Protein AF-A0A3A8W1U2-F1 (afdb_monomer_lite)

Structure (mmCIF, N/CA/C/O backbone):
data_AF-A0A3A8W1U2-F1
#
_entry.id   AF-A0A3A8W1U2-F1
#
loop_
_atom_site.group_PDB
_atom_site.id
_atom_site.type_symbol
_atom_site.label_atom_id
_atom_site.label_alt_id
_atom_site.label_comp_id
_atom_site.label_asym_id
_atom_site.label_entity_id
_atom_site.label_seq_id
_atom_site.pdbx_PDB_ins_code
_atom_site.Cartn_x
_atom_site.Cartn_y
_atom_site.Cartn_z
_atom_site.occupancy
_atom_site.B_iso_or_equiv
_atom_site.auth_seq_id
_atom_site.auth_comp_id
_atom_site.auth_asym_id
_atom_site.auth_atom_id
_atom_site.pdbx_PDB_model_num
ATOM 1 N N . MET A 1 1 ? -4.170 -3.396 -22.636 1.00 47.25 1 MET A N 1
ATOM 2 C CA . MET A 1 1 ? -3.877 -2.694 -21.370 1.00 47.25 1 MET A CA 1
ATOM 3 C C . MET A 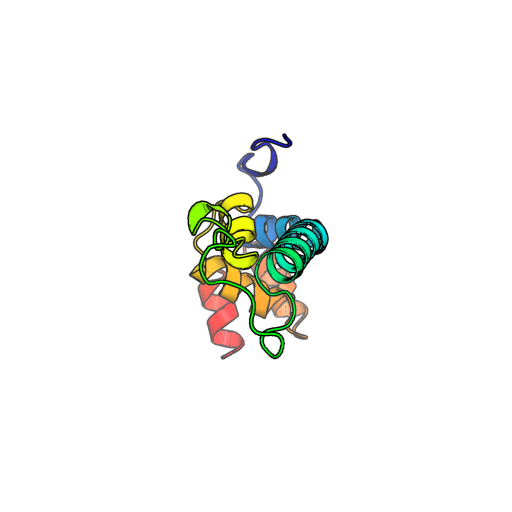1 1 ? -5.111 -2.905 -20.504 1.00 47.25 1 MET A C 1
ATOM 5 O O . MET A 1 1 ? -6.204 -2.707 -21.017 1.00 47.25 1 MET A O 1
ATOM 9 N N . LEU A 1 2 ? -4.989 -3.493 -19.305 1.00 50.19 2 LEU A N 1
ATOM 10 C CA . LEU A 1 2 ? -6.140 -3.779 -18.427 1.00 50.19 2 LEU A CA 1
ATOM 11 C C . LEU A 1 2 ? -6.617 -2.466 -17.802 1.00 50.19 2 LEU A C 1
ATOM 13 O O . LEU A 1 2 ? -6.421 -2.190 -16.621 1.00 50.19 2 LEU A O 1
ATOM 17 N N . ASP A 1 3 ? -7.177 -1.625 -18.658 1.00 48.31 3 ASP A N 1
ATOM 18 C CA . ASP A 1 3 ? -7.746 -0.352 -18.298 1.00 48.31 3 ASP A CA 1
ATOM 19 C C . ASP A 1 3 ? -8.964 -0.582 -17.397 1.00 48.31 3 ASP A C 1
ATOM 21 O O . ASP A 1 3 ? -9.991 -1.133 -17.791 1.00 48.31 3 ASP A O 1
ATOM 25 N N . ILE A 1 4 ? -8.831 -0.113 -16.157 1.00 55.56 4 ILE A N 1
ATOM 26 C CA . ILE A 1 4 ? -9.856 0.715 -15.508 1.00 55.56 4 ILE A CA 1
ATOM 27 C C . ILE A 1 4 ? -11.145 -0.027 -15.077 1.00 55.56 4 ILE A C 1
ATOM 29 O O . ILE A 1 4 ? -12.026 0.570 -14.465 1.00 55.56 4 ILE A O 1
ATOM 33 N N . GLN A 1 5 ? -11.260 -1.350 -15.237 1.00 53.09 5 GLN A N 1
ATOM 34 C CA . GLN A 1 5 ? -12.424 -2.083 -14.701 1.00 53.09 5 GLN A CA 1
ATOM 35 C C . GLN A 1 5 ? -12.372 -2.328 -13.181 1.00 53.09 5 GLN A C 1
ATOM 37 O O . GLN A 1 5 ? -13.418 -2.524 -12.566 1.00 53.09 5 GLN A O 1
ATOM 42 N N . LEU A 1 6 ? -11.203 -2.211 -12.539 1.00 53.16 6 LEU A N 1
ATOM 43 C CA . LEU A 1 6 ? -11.078 -2.228 -11.068 1.00 53.16 6 LEU A CA 1
ATOM 44 C C . LEU A 1 6 ? -11.587 -0.937 -10.400 1.00 53.16 6 LEU A C 1
ATOM 46 O O . LEU A 1 6 ? -11.822 -0.909 -9.194 1.00 53.16 6 LEU A O 1
ATOM 50 N N . GLY A 1 7 ? -11.819 0.116 -11.190 1.00 50.69 7 GLY A N 1
ATOM 51 C CA . GLY A 1 7 ? -12.512 1.334 -10.773 1.00 50.69 7 GLY A CA 1
ATOM 52 C C . GLY A 1 7 ? -14.041 1.203 -10.725 1.00 50.69 7 GLY A C 1
ATOM 53 O O . GLY A 1 7 ? -14.717 2.198 -10.465 1.00 50.69 7 GLY A O 1
ATOM 54 N N . ARG A 1 8 ? -14.625 0.015 -10.971 1.00 57.62 8 ARG A N 1
ATOM 55 C CA . ARG A 1 8 ? -16.083 -0.205 -10.920 1.00 57.62 8 ARG A CA 1
ATOM 56 C C . ARG A 1 8 ? -16.614 -0.215 -9.475 1.00 57.62 8 ARG A C 1
ATOM 58 O O . ARG A 1 8 ? -16.943 -1.257 -8.931 1.00 57.62 8 ARG A O 1
ATOM 65 N N . ARG A 1 9 ? -16.694 0.987 -8.893 1.00 56.53 9 ARG A N 1
ATOM 66 C CA . ARG A 1 9 ? -17.702 1.559 -7.968 1.00 56.53 9 ARG A CA 1
ATOM 67 C C . ARG A 1 9 ? -18.123 0.836 -6.670 1.00 56.53 9 ARG A C 1
ATOM 69 O O . ARG A 1 9 ? -18.581 1.545 -5.786 1.00 56.53 9 ARG A O 1
ATOM 76 N N . ASN A 1 10 ? -17.920 -0.473 -6.499 1.00 62.56 10 ASN A N 1
ATOM 77 C CA . ASN A 1 10 ? -18.356 -1.223 -5.305 1.00 62.56 10 ASN A CA 1
ATOM 78 C C . ASN A 1 10 ? -17.211 -1.690 -4.392 1.00 62.56 10 ASN A C 1
ATOM 80 O O . ASN A 1 10 ? -17.473 -2.158 -3.291 1.00 62.56 10 ASN A O 1
ATOM 84 N N . LEU A 1 11 ? -15.951 -1.589 -4.830 1.00 75.25 11 LEU A N 1
ATOM 85 C CA . LEU A 1 11 ? -14.802 -2.025 -4.030 1.00 75.25 11 LEU A CA 1
ATOM 86 C C . LEU A 1 11 ? -14.288 -0.882 -3.153 1.00 75.25 11 LEU A C 1
ATOM 88 O O . LEU A 1 11 ? -14.015 0.220 -3.653 1.00 75.25 11 LEU A O 1
ATOM 92 N N . SER A 1 12 ? -14.098 -1.158 -1.863 1.00 83.88 12 SER A N 1
ATOM 93 C CA . SER A 1 12 ? -13.522 -0.202 -0.920 1.00 83.88 12 SER A CA 1
ATOM 94 C C . SER A 1 12 ? -12.074 0.141 -1.314 1.00 83.88 12 SER A C 1
ATOM 96 O O . SER A 1 12 ? -11.396 -0.648 -1.986 1.00 83.88 12 SER A O 1
ATOM 98 N N . PRO A 1 13 ? -11.550 1.322 -0.937 1.00 84.69 13 PRO A N 1
ATOM 99 C CA . PRO A 1 13 ? -10.181 1.706 -1.282 1.00 84.69 13 PRO A CA 1
ATOM 100 C C . PRO A 1 13 ? -9.132 0.667 -0.855 1.00 84.69 13 PRO A C 1
ATOM 102 O O . PRO A 1 13 ? -8.167 0.450 -1.583 1.00 84.69 13 PRO A O 1
ATOM 105 N N . ILE A 1 14 ? -9.343 -0.023 0.272 1.00 86.88 14 ILE A N 1
ATOM 106 C CA . ILE A 1 14 ? -8.438 -1.073 0.754 1.00 86.88 14 ILE A CA 1
ATOM 107 C C . ILE A 1 14 ? -8.502 -2.336 -0.113 1.00 86.88 14 ILE A C 1
ATOM 109 O O . ILE A 1 14 ? -7.467 -2.927 -0.406 1.00 86.88 14 ILE A O 1
ATOM 113 N N . GLN A 1 15 ? -9.682 -2.703 -0.618 1.00 84.81 15 GLN A N 1
ATOM 114 C CA . GLN A 1 15 ? -9.836 -3.831 -1.535 1.00 84.81 15 GLN A CA 1
ATOM 115 C C . GLN A 1 15 ? -9.138 -3.541 -2.868 1.00 84.81 15 GLN A C 1
ATOM 117 O O . GLN A 1 15 ? -8.479 -4.416 -3.427 1.00 84.81 15 GLN A O 1
ATOM 122 N N . ARG A 1 16 ? -9.196 -2.292 -3.355 1.00 85.31 16 ARG A N 1
ATOM 123 C CA . ARG A 1 16 ? -8.435 -1.877 -4.547 1.00 85.31 16 ARG A CA 1
ATOM 124 C C . ARG A 1 16 ? -6.925 -1.976 -4.330 1.00 85.31 16 ARG A C 1
ATOM 126 O O . ARG A 1 16 ? -6.221 -2.424 -5.232 1.00 85.31 16 ARG A O 1
ATOM 133 N N . ILE A 1 17 ? -6.436 -1.611 -3.142 1.00 86.56 17 ILE A N 1
ATOM 134 C CA . ILE A 1 17 ? -5.024 -1.772 -2.759 1.00 86.56 17 ILE A CA 1
ATOM 135 C C . ILE A 1 17 ? -4.642 -3.259 -2.714 1.00 86.56 17 ILE A C 1
ATOM 137 O O . ILE A 1 17 ? -3.636 -3.639 -3.307 1.00 86.56 17 ILE A O 1
ATOM 141 N N . ALA A 1 18 ? -5.468 -4.110 -2.097 1.00 85.69 18 ALA A N 1
ATOM 142 C CA . ALA A 1 18 ? -5.226 -5.551 -2.019 1.00 85.69 18 ALA A CA 1
ATOM 143 C C . ALA A 1 18 ? -5.166 -6.209 -3.409 1.00 85.69 18 ALA A C 1
ATOM 145 O O . ALA A 1 18 ? -4.333 -7.079 -3.661 1.00 85.69 18 ALA A O 1
ATOM 146 N N . VAL A 1 19 ? -6.015 -5.773 -4.345 1.00 86.06 19 VAL A N 1
ATOM 147 C CA . VAL A 1 19 ? -5.943 -6.237 -5.736 1.00 86.06 19 VAL A CA 1
ATOM 148 C C . VAL A 1 19 ? -4.692 -5.708 -6.437 1.00 86.06 19 VAL A C 1
ATOM 150 O O . VAL A 1 19 ? -4.047 -6.467 -7.158 1.00 86.06 19 VAL A O 1
ATOM 153 N N . ALA A 1 20 ? -4.323 -4.443 -6.227 1.00 85.56 20 ALA A N 1
ATOM 154 C CA . ALA A 1 20 ? -3.118 -3.867 -6.817 1.00 85.56 20 ALA A CA 1
ATOM 155 C C . ALA A 1 20 ? -1.844 -4.606 -6.367 1.00 85.56 20 ALA A C 1
ATOM 157 O O . ALA A 1 20 ? -0.992 -4.887 -7.207 1.00 85.56 20 ALA A O 1
ATOM 158 N N . GLU A 1 21 ? -1.739 -5.002 -5.094 1.00 86.31 21 GLU A N 1
ATOM 159 C CA . GLU A 1 21 ? -0.597 -5.776 -4.573 1.00 86.31 21 GLU A CA 1
ATOM 160 C C . GLU A 1 21 ? -0.373 -7.094 -5.337 1.00 86.31 21 GLU A C 1
ATOM 162 O O . GLU A 1 21 ? 0.772 -7.490 -5.544 1.00 86.31 21 GLU A O 1
ATOM 167 N N . LYS A 1 22 ? -1.419 -7.724 -5.895 1.00 85.94 22 LYS A N 1
ATOM 168 C CA . LYS A 1 22 ? -1.249 -8.915 -6.755 1.00 85.94 22 LYS A CA 1
ATOM 169 C C . LYS A 1 22 ? -0.416 -8.639 -8.013 1.00 85.94 22 LYS A C 1
ATOM 171 O O . LYS A 1 22 ? 0.221 -9.547 -8.537 1.00 85.94 22 LYS A O 1
ATOM 176 N N . TYR A 1 23 ? -0.399 -7.396 -8.496 1.00 83.06 23 TYR A N 1
ATOM 177 C CA . TYR A 1 23 ? 0.366 -6.968 -9.674 1.00 83.06 23 TYR A CA 1
ATOM 178 C C . TYR A 1 23 ? 1.747 -6.408 -9.329 1.00 83.06 23 TYR A C 1
ATOM 180 O O . TYR A 1 23 ? 2.545 -6.128 -10.226 1.00 83.06 23 TYR A O 1
ATOM 188 N N . ARG A 1 24 ? 2.067 -6.269 -8.042 1.00 85.94 24 ARG A N 1
ATOM 189 C CA . ARG A 1 24 ? 3.374 -5.814 -7.579 1.00 85.94 24 A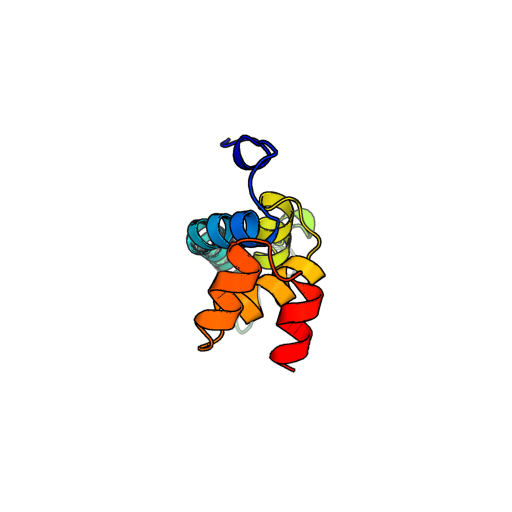RG A CA 1
ATOM 190 C C . ARG A 1 24 ? 4.575 -6.541 -8.192 1.00 85.94 24 ARG A C 1
ATOM 192 O O . ARG A 1 24 ? 5.472 -5.821 -8.629 1.00 85.94 24 ARG A O 1
ATOM 199 N N . PRO A 1 25 ? 4.617 -7.886 -8.318 1.00 87.25 25 PRO A N 1
ATOM 200 C CA . PRO A 1 25 ? 5.779 -8.560 -8.907 1.00 87.25 25 PRO A CA 1
ATOM 201 C C . PRO A 1 25 ? 6.071 -8.110 -10.345 1.00 87.25 25 PRO A C 1
ATOM 203 O O . PRO A 1 25 ? 7.225 -8.095 -10.768 1.00 87.25 25 PRO A O 1
ATOM 206 N N . ILE A 1 26 ? 5.049 -7.687 -11.096 1.00 87.00 26 ILE A N 1
ATOM 207 C CA . ILE A 1 26 ? 5.214 -7.178 -12.462 1.00 87.00 26 ILE A CA 1
ATOM 208 C C . ILE A 1 26 ? 5.958 -5.839 -12.436 1.00 87.00 26 ILE A C 1
ATOM 210 O O . ILE A 1 26 ? 6.936 -5.655 -13.160 1.00 87.00 26 ILE A O 1
ATOM 214 N N . TYR A 1 27 ? 5.525 -4.916 -11.576 1.00 84.06 27 TYR A N 1
ATOM 215 C CA . TYR A 1 27 ? 6.159 -3.605 -11.437 1.00 84.06 27 TYR A CA 1
ATOM 216 C C . TYR A 1 27 ? 7.544 -3.693 -10.786 1.00 84.06 27 TYR A C 1
ATOM 218 O O . TYR A 1 27 ? 8.437 -2.942 -11.168 1.00 84.06 27 TYR A O 1
ATOM 226 N N . GLU A 1 28 ? 7.760 -4.617 -9.847 1.00 85.50 28 GLU A N 1
ATOM 227 C CA . GLU A 1 28 ? 9.082 -4.873 -9.261 1.00 85.50 28 GLU A CA 1
ATOM 228 C C . GLU A 1 28 ? 10.062 -5.430 -10.293 1.00 85.50 28 GLU A C 1
ATOM 230 O O . GLU A 1 28 ? 11.214 -4.996 -10.338 1.00 85.50 28 GLU A O 1
ATOM 235 N N . LYS A 1 29 ? 9.606 -6.328 -11.175 1.00 85.44 29 LYS A N 1
ATOM 236 C CA . LYS A 1 29 ? 10.422 -6.814 -12.291 1.00 85.44 29 LYS A CA 1
ATOM 237 C C . LYS A 1 29 ? 10.818 -5.669 -13.229 1.00 85.44 29 LYS A C 1
ATOM 239 O O . LYS A 1 29 ? 12.001 -5.525 -13.520 1.00 85.44 29 LYS A O 1
ATOM 244 N N . GLN A 1 30 ? 9.872 -4.804 -13.604 1.00 81.19 30 GLN A N 1
ATOM 245 C CA . GLN A 1 30 ? 10.153 -3.608 -14.413 1.00 81.19 30 GLN A CA 1
ATOM 246 C C . GLN A 1 30 ? 11.134 -2.651 -13.718 1.00 81.19 30 GLN A C 1
ATOM 248 O O . GLN A 1 30 ? 12.062 -2.142 -14.340 1.00 81.19 30 GLN A O 1
ATOM 253 N N . ALA A 1 31 ? 10.967 -2.420 -12.413 1.00 81.19 31 ALA A N 1
ATOM 254 C CA . ALA A 1 31 ? 11.875 -1.573 -11.646 1.00 81.19 31 ALA A CA 1
ATOM 255 C C . ALA A 1 31 ? 13.292 -2.165 -11.573 1.00 81.19 31 ALA A C 1
ATOM 257 O O . ALA A 1 31 ? 14.271 -1.429 -11.693 1.00 81.19 31 ALA A O 1
ATOM 258 N N . LYS A 1 32 ? 13.413 -3.491 -11.428 1.00 80.25 32 LYS A N 1
ATOM 259 C CA . LYS A 1 32 ? 14.696 -4.206 -11.422 1.00 80.25 32 LYS A CA 1
ATOM 260 C C . LYS A 1 32 ? 15.378 -4.180 -12.790 1.00 80.25 32 LYS A C 1
ATOM 262 O O . LYS A 1 32 ? 16.582 -3.951 -12.853 1.00 80.25 32 LYS A O 1
ATOM 267 N N . GLU A 1 33 ? 14.625 -4.373 -13.870 1.00 78.12 33 GLU A N 1
ATOM 268 C CA . GLU A 1 33 ? 15.124 -4.239 -15.244 1.00 78.12 33 GLU A CA 1
ATOM 269 C C . GLU A 1 33 ? 15.648 -2.818 -15.490 1.00 78.12 33 GLU A C 1
ATOM 271 O O . GLU A 1 33 ? 16.782 -2.653 -15.934 1.00 78.12 33 GLU A O 1
ATOM 276 N N . ASN A 1 34 ? 14.907 -1.789 -15.072 1.00 73.56 34 ASN A N 1
ATOM 277 C CA . ASN A 1 34 ? 15.368 -0.402 -15.161 1.00 73.56 34 ASN A CA 1
ATOM 278 C C . ASN A 1 34 ? 16.608 -0.150 -14.290 1.00 73.56 34 ASN A C 1
ATOM 280 O O . ASN A 1 34 ? 17.534 0.530 -14.717 1.00 73.56 34 ASN A O 1
ATOM 284 N N . MET A 1 35 ? 16.694 -0.723 -13.089 1.00 69.50 35 MET A N 1
ATOM 285 C CA . MET A 1 35 ? 17.901 -0.610 -12.263 1.00 69.50 35 MET A CA 1
ATOM 286 C C . MET A 1 35 ? 19.118 -1.268 -12.931 1.00 69.50 35 MET A C 1
ATOM 288 O O . MET A 1 35 ? 20.210 -0.705 -12.892 1.00 69.50 35 MET A O 1
ATOM 292 N N . SER A 1 36 ? 18.928 -2.422 -13.578 1.00 67.81 36 SER A N 1
ATOM 293 C CA . SER A 1 36 ? 19.978 -3.114 -14.331 1.00 67.81 36 SER A CA 1
ATOM 294 C C . SER A 1 36 ? 20.427 -2.323 -15.561 1.00 67.81 36 SER A C 1
ATOM 296 O O . SER A 1 36 ? 21.615 -2.299 -15.866 1.00 67.81 36 SER A O 1
ATOM 298 N N . LEU A 1 37 ? 19.495 -1.675 -16.264 1.00 65.56 37 LEU A N 1
ATOM 299 C CA . LEU A 1 37 ? 19.775 -0.889 -17.469 1.00 65.56 37 LEU A CA 1
ATOM 300 C C . LEU A 1 37 ? 20.414 0.473 -17.155 1.00 65.56 37 LEU A C 1
ATOM 302 O O . LEU A 1 37 ? 21.233 0.958 -17.927 1.00 65.56 37 LEU A O 1
ATOM 306 N N . GLY A 1 38 ? 20.056 1.096 -16.029 1.00 59.41 38 GLY A N 1
ATOM 307 C CA . GLY A 1 38 ? 20.534 2.430 -15.641 1.00 59.41 38 GLY A CA 1
ATOM 308 C C . GLY A 1 38 ? 21.723 2.431 -14.684 1.00 59.41 38 GLY A C 1
ATOM 309 O O . GLY A 1 38 ? 22.211 3.500 -14.323 1.00 59.41 38 GLY A O 1
ATOM 310 N N . GLY A 1 39 ? 22.157 1.254 -14.229 1.00 53.78 39 GLY A N 1
ATOM 311 C CA . GLY A 1 39 ? 23.132 1.091 -13.153 1.00 53.78 39 GLY A CA 1
ATOM 312 C C . GLY A 1 39 ? 24.074 -0.091 -13.350 1.00 53.78 39 GLY A C 1
ATOM 313 O O . GLY A 1 39 ? 24.426 -0.742 -12.367 1.00 53.78 39 GLY A O 1
ATOM 314 N N . GLY A 1 40 ? 24.481 -0.372 -14.591 1.00 49.88 40 GLY A N 1
ATOM 315 C CA . GLY A 1 40 ? 25.647 -1.217 -14.846 1.00 49.88 40 GLY A CA 1
ATOM 316 C C . GLY A 1 40 ? 26.882 -0.658 -14.127 1.00 49.88 40 GLY A C 1
ATOM 317 O O . GLY A 1 40 ? 27.098 0.551 -14.127 1.00 49.88 40 GLY A O 1
ATOM 318 N N . ASP A 1 41 ? 27.612 -1.549 -13.454 1.00 48.88 41 ASP A N 1
ATOM 319 C CA . ASP A 1 41 ? 28.846 -1.358 -12.680 1.00 48.88 41 ASP A CA 1
ATOM 320 C C . ASP A 1 41 ? 29.385 0.088 -12.555 1.00 48.88 41 ASP A C 1
ATOM 322 O O . ASP A 1 41 ? 30.141 0.571 -13.399 1.00 48.88 41 ASP A O 1
ATOM 326 N N . LYS A 1 42 ? 29.067 0.757 -11.435 1.00 52.91 42 LYS A N 1
ATOM 327 C CA . LYS A 1 42 ? 29.623 2.079 -11.082 1.00 52.91 42 LYS A CA 1
ATOM 328 C C . LYS A 1 42 ? 31.135 2.060 -10.791 1.00 52.91 42 LYS A C 1
ATOM 330 O O . LYS A 1 42 ? 31.697 3.129 -10.564 1.00 52.91 42 LYS A O 1
ATOM 335 N N . LYS A 1 43 ? 31.789 0.888 -10.724 1.00 51.50 43 LYS A N 1
ATOM 336 C CA . LYS A 1 43 ? 33.250 0.778 -10.549 1.00 51.50 43 LYS A CA 1
ATOM 337 C C . LYS A 1 43 ? 34.012 0.782 -11.871 1.00 51.50 43 LYS A C 1
ATOM 339 O O . LYS A 1 43 ? 35.194 1.115 -11.862 1.00 51.50 43 LYS A O 1
ATOM 344 N N . SER A 1 44 ? 33.374 0.443 -12.989 1.00 51.28 44 SER A N 1
ATOM 345 C CA . SER A 1 44 ? 33.990 0.598 -14.307 1.00 51.28 44 SER A CA 1
ATOM 346 C C . SER A 1 44 ? 33.719 2.021 -14.798 1.00 51.28 44 SER A C 1
ATOM 348 O O . SER A 1 44 ? 32.588 2.492 -14.705 1.00 51.28 44 SER A O 1
ATOM 350 N N . GLY A 1 45 ? 34.746 2.744 -15.247 1.00 52.16 45 GLY A N 1
ATOM 351 C CA . GLY A 1 45 ? 34.634 4.125 -15.729 1.00 52.16 45 GLY A CA 1
ATOM 352 C C . GLY A 1 45 ? 33.787 4.236 -16.999 1.00 52.16 45 GLY A C 1
ATOM 353 O O . GLY A 1 45 ? 34.322 4.420 -18.087 1.00 52.16 45 GLY A O 1
ATOM 354 N N . SER A 1 46 ? 32.471 4.093 -16.869 1.00 50.75 46 SER A N 1
ATOM 355 C CA . SER A 1 46 ? 31.533 4.199 -17.976 1.00 50.75 46 SER A CA 1
ATOM 356 C C . SER A 1 46 ? 31.310 5.669 -18.319 1.00 50.75 46 SER A C 1
ATOM 358 O O . SER A 1 46 ? 31.083 6.507 -17.445 1.00 50.75 46 SER A O 1
ATOM 360 N N . GLN A 1 47 ? 31.423 5.983 -19.607 1.00 50.31 47 GLN A N 1
ATOM 361 C CA . GLN A 1 47 ? 31.267 7.325 -20.153 1.00 50.31 47 GLN A CA 1
ATOM 362 C C . GLN A 1 47 ? 29.924 7.936 -19.720 1.00 50.31 47 GLN A C 1
ATOM 364 O O . GLN A 1 47 ? 28.869 7.331 -19.914 1.00 50.31 47 GLN A O 1
ATOM 369 N N . ASN A 1 48 ? 29.963 9.187 -19.242 1.00 53.50 48 ASN A N 1
ATOM 370 C CA . ASN A 1 48 ? 28.799 10.019 -18.881 1.00 53.50 48 ASN A CA 1
ATOM 371 C C . ASN A 1 48 ? 27.757 10.186 -20.018 1.00 53.50 48 ASN A C 1
ATOM 373 O O . ASN A 1 48 ? 26.717 10.808 -19.821 1.00 53.50 48 ASN A O 1
ATOM 377 N N . SER A 1 49 ? 28.054 9.667 -21.213 1.00 49.25 49 SER A N 1
ATOM 378 C CA . SER A 1 49 ? 27.249 9.709 -22.436 1.00 49.25 49 SER A CA 1
ATOM 379 C C . SER A 1 49 ? 26.314 8.507 -22.620 1.00 49.25 49 SER A C 1
ATOM 381 O O . SER A 1 49 ? 25.499 8.531 -23.539 1.00 49.25 49 SER A O 1
ATOM 383 N N . SER A 1 50 ? 26.400 7.467 -21.781 1.00 51.06 50 SER A N 1
ATOM 384 C CA . SER A 1 50 ? 25.372 6.418 -21.751 1.00 51.06 50 SER A CA 1
ATOM 385 C C . SER A 1 50 ? 24.118 7.031 -21.146 1.00 51.06 50 SER A C 1
ATOM 387 O O . SER A 1 50 ? 24.026 7.162 -19.928 1.00 51.06 50 SER A O 1
ATOM 389 N N . THR A 1 51 ? 23.213 7.501 -22.007 1.00 52.47 51 THR A N 1
ATOM 390 C CA . THR A 1 51 ? 22.007 8.256 -21.650 1.00 52.47 51 THR A CA 1
ATOM 391 C C . THR A 1 51 ? 21.369 7.680 -20.388 1.00 52.47 51 THR A C 1
ATOM 393 O O . THR A 1 51 ? 20.864 6.552 -20.437 1.00 52.47 51 THR A O 1
ATOM 396 N N . PRO A 1 52 ? 21.415 8.405 -19.254 1.00 56.12 52 PRO A N 1
ATOM 397 C CA . PRO A 1 52 ? 20.771 7.953 -18.038 1.00 56.12 52 PRO A CA 1
ATOM 398 C C . PRO A 1 52 ? 19.302 7.734 -18.370 1.00 56.12 52 PRO A C 1
ATOM 400 O O . PRO A 1 52 ? 18.713 8.511 -19.121 1.00 56.12 52 PRO A O 1
ATOM 403 N N . ILE A 1 53 ? 18.730 6.649 -17.851 1.00 54.19 53 ILE A N 1
ATOM 404 C CA . ILE A 1 53 ? 17.301 6.360 -17.967 1.00 54.19 53 ILE A CA 1
ATOM 405 C C . ILE A 1 53 ? 16.539 7.667 -17.770 1.00 54.19 53 ILE A C 1
ATOM 407 O O . ILE A 1 53 ? 16.668 8.286 -16.709 1.00 54.19 53 ILE A O 1
ATOM 411 N N . ASN A 1 54 ? 15.802 8.093 -18.807 1.00 56.06 54 ASN A N 1
ATOM 412 C CA . ASN A 1 54 ? 14.999 9.310 -18.748 1.00 56.06 54 ASN A CA 1
ATOM 413 C C . ASN A 1 54 ? 14.241 9.323 -17.414 1.00 56.06 54 ASN A C 1
ATOM 415 O O . ASN A 1 54 ? 13.711 8.281 -17.022 1.00 56.06 54 ASN A O 1
ATOM 419 N N . PRO A 1 55 ? 14.160 10.453 -16.696 1.00 55.69 55 PRO A N 1
ATOM 420 C CA . PRO A 1 55 ? 13.443 10.516 -15.422 1.00 55.69 55 PRO A CA 1
ATOM 421 C C . PRO A 1 55 ? 11.986 10.029 -15.541 1.00 55.69 55 PRO A C 1
ATOM 423 O O . PRO A 1 55 ? 11.423 9.534 -14.570 1.00 55.69 55 PRO A O 1
ATOM 426 N N . GLU A 1 56 ? 11.410 10.068 -16.745 1.00 55.12 56 GLU A N 1
ATOM 427 C CA . GLU A 1 56 ? 10.101 9.503 -17.100 1.00 55.12 56 GLU A CA 1
ATOM 428 C C . GLU A 1 56 ? 10.026 7.964 -17.029 1.00 55.12 56 GLU A C 1
ATOM 430 O O . GLU A 1 56 ? 8.967 7.397 -16.761 1.00 55.12 56 GLU A O 1
ATOM 435 N N . ASN A 1 57 ? 11.157 7.281 -17.210 1.00 57.69 57 ASN A N 1
ATOM 436 C CA . ASN A 1 57 ? 11.303 5.829 -17.121 1.00 57.69 57 ASN A CA 1
ATOM 437 C C . ASN A 1 57 ? 11.639 5.354 -15.693 1.00 57.69 57 ASN A C 1
ATOM 439 O O . ASN A 1 57 ? 11.777 4.149 -15.464 1.00 57.69 57 ASN A O 1
ATOM 443 N N . LYS A 1 58 ? 11.752 6.252 -14.698 1.00 65.25 58 LYS A N 1
ATOM 444 C CA . LYS A 1 58 ? 11.801 5.823 -13.291 1.00 65.25 58 LYS A CA 1
ATOM 445 C C . LYS A 1 58 ? 10.465 5.184 -12.919 1.00 65.25 58 LYS A C 1
ATOM 447 O O . LYS A 1 58 ? 9.433 5.844 -12.813 1.00 65.25 58 LYS A O 1
ATOM 452 N N . VAL A 1 59 ? 10.497 3.878 -12.683 1.00 70.94 59 VAL A N 1
ATOM 453 C CA . VAL A 1 59 ? 9.339 3.128 -12.202 1.00 70.94 59 VAL A CA 1
ATOM 454 C C . VAL A 1 59 ? 9.362 3.155 -10.680 1.00 70.94 59 VAL A C 1
ATOM 456 O O . VAL A 1 59 ? 10.041 2.358 -10.040 1.00 70.94 59 VAL A O 1
ATOM 459 N N . ASP A 1 60 ? 8.613 4.087 -10.094 1.00 82.56 60 ASP A N 1
ATOM 460 C CA . ASP A 1 60 ? 8.232 3.984 -8.688 1.00 82.56 60 ASP A CA 1
ATOM 461 C C . ASP A 1 60 ? 7.068 2.989 -8.576 1.00 82.56 60 ASP A C 1
ATOM 463 O O . ASP A 1 60 ? 5.920 3.290 -8.921 1.00 82.56 60 ASP A O 1
ATOM 467 N N . VAL A 1 61 ? 7.391 1.780 -8.111 1.00 85.00 61 VAL A N 1
ATOM 468 C CA . VAL A 1 61 ? 6.444 0.673 -7.921 1.00 85.00 61 VAL A CA 1
ATOM 469 C C . VAL A 1 61 ? 5.263 1.106 -7.054 1.00 85.00 61 VAL A C 1
ATOM 471 O O . VAL A 1 61 ? 4.113 0.846 -7.406 1.00 85.00 61 VAL A O 1
ATOM 474 N N . ARG A 1 62 ? 5.520 1.832 -5.960 1.00 86.19 62 ARG A N 1
ATOM 475 C CA . ARG A 1 62 ? 4.476 2.294 -5.039 1.00 86.19 62 ARG A CA 1
ATOM 476 C C . ARG A 1 62 ? 3.560 3.300 -5.724 1.00 86.19 62 ARG A C 1
ATOM 478 O O . ARG A 1 62 ? 2.342 3.196 -5.598 1.00 86.19 62 ARG A O 1
ATOM 485 N N . ALA A 1 63 ? 4.121 4.255 -6.463 1.00 86.94 63 ALA A N 1
ATOM 486 C CA . ALA A 1 63 ? 3.326 5.247 -7.184 1.00 86.94 63 ALA A CA 1
ATOM 487 C C . ALA A 1 63 ? 2.470 4.610 -8.293 1.00 86.94 63 ALA A C 1
ATOM 489 O O . ALA A 1 63 ? 1.302 4.970 -8.459 1.00 86.94 63 ALA A O 1
ATOM 490 N N . LYS A 1 64 ? 3.015 3.628 -9.024 1.00 86.88 64 LYS A N 1
ATOM 491 C CA . LYS A 1 64 ? 2.277 2.874 -10.053 1.00 86.88 64 LYS A CA 1
ATOM 492 C C . LYS A 1 64 ? 1.134 2.063 -9.445 1.00 86.88 64 LYS A C 1
ATOM 494 O O . LYS A 1 64 ? 0.021 2.109 -9.969 1.00 86.88 64 LYS A O 1
ATOM 499 N N . LEU A 1 65 ? 1.376 1.380 -8.328 1.00 87.38 65 LEU A N 1
ATOM 500 C CA . LEU A 1 65 ? 0.358 0.601 -7.621 1.00 87.38 65 LEU A CA 1
ATOM 501 C C . LEU A 1 65 ? -0.744 1.492 -7.036 1.00 87.38 65 LEU A C 1
ATOM 503 O O . LEU A 1 65 ? -1.923 1.202 -7.228 1.00 87.38 65 LEU A O 1
ATOM 507 N N . ALA A 1 66 ? -0.385 2.625 -6.427 1.00 87.25 66 ALA A N 1
ATOM 508 C CA . ALA A 1 66 ? -1.349 3.608 -5.930 1.00 87.25 66 ALA A CA 1
ATOM 509 C C . ALA A 1 66 ? -2.230 4.174 -7.058 1.00 87.25 66 ALA A C 1
ATOM 511 O O . ALA A 1 66 ? -3.455 4.208 -6.931 1.00 87.25 66 ALA A O 1
ATOM 512 N N . LYS A 1 67 ? -1.622 4.531 -8.201 1.00 87.19 67 LYS A N 1
ATOM 513 C CA . LYS A 1 67 ? -2.348 4.986 -9.398 1.00 87.19 67 LYS A CA 1
ATOM 514 C C . LYS A 1 67 ? -3.287 3.903 -9.936 1.00 87.19 67 LYS A C 1
ATOM 516 O O . LYS A 1 67 ? -4.418 4.212 -10.296 1.00 87.19 67 LYS A O 1
ATOM 521 N N . THR A 1 68 ? -2.845 2.646 -9.940 1.00 83.12 68 THR A N 1
ATOM 522 C CA . THR A 1 68 ? -3.647 1.488 -10.375 1.00 83.12 68 THR A CA 1
ATOM 523 C C . THR A 1 68 ? -4.840 1.243 -9.448 1.00 83.12 68 THR A C 1
ATOM 525 O O . THR A 1 68 ? -5.941 0.968 -9.916 1.00 83.12 68 THR A O 1
ATOM 528 N N . ALA A 1 69 ? -4.651 1.409 -8.138 1.00 82.44 69 ALA A N 1
ATOM 529 C CA . ALA A 1 69 ? -5.714 1.323 -7.137 1.00 82.44 69 ALA A CA 1
ATOM 530 C C . ALA A 1 69 ? -6.621 2.574 -7.080 1.00 82.44 69 ALA A C 1
ATOM 532 O O . ALA A 1 69 ? -7.636 2.570 -6.375 1.00 82.44 69 ALA A O 1
ATOM 533 N N . GLY A 1 70 ? -6.276 3.650 -7.796 1.00 85.25 70 GLY A N 1
ATOM 534 C CA . GLY A 1 70 ? -7.011 4.916 -7.773 1.00 85.25 70 GLY A CA 1
ATOM 535 C C . GLY A 1 70 ? -6.991 5.596 -6.401 1.00 85.25 70 GLY A C 1
ATOM 536 O O . GLY A 1 70 ? -8.006 6.142 -5.970 1.00 85.25 70 GLY A O 1
ATOM 537 N N . VAL A 1 71 ? -5.871 5.509 -5.678 1.00 86.56 71 VAL A N 1
ATOM 538 C CA . VAL A 1 71 ? -5.679 6.118 -4.351 1.00 86.56 71 VAL A CA 1
ATOM 539 C C . VAL A 1 71 ? -4.403 6.957 -4.315 1.00 86.56 71 VAL A C 1
ATOM 541 O O . VAL A 1 71 ? -3.526 6.823 -5.168 1.00 86.56 71 VAL A O 1
ATOM 544 N N . SER A 1 72 ? -4.278 7.821 -3.305 1.00 89.38 72 SER A N 1
ATOM 545 C CA . SER A 1 72 ? -3.026 8.540 -3.062 1.00 89.38 72 SER A CA 1
ATOM 546 C C . SER A 1 72 ? -1.916 7.580 -2.613 1.00 89.38 72 SER A C 1
ATOM 548 O O . SER A 1 72 ? -2.175 6.516 -2.041 1.00 89.38 72 SER A O 1
ATOM 550 N N . THR A 1 73 ? -0.659 7.965 -2.828 1.00 90.44 73 THR A N 1
ATOM 551 C CA . THR A 1 73 ? 0.508 7.194 -2.372 1.00 90.44 73 THR A CA 1
ATOM 552 C C . THR A 1 73 ? 0.552 7.036 -0.850 1.00 90.44 73 THR A C 1
ATOM 554 O O . THR A 1 73 ? 1.032 6.009 -0.363 1.00 90.44 73 THR A O 1
ATOM 557 N N . ASP A 1 74 ? 0.052 8.016 -0.092 1.00 90.94 74 ASP A N 1
ATOM 558 C CA . ASP A 1 74 ? -0.091 7.950 1.368 1.00 90.94 74 ASP A CA 1
ATOM 559 C C . ASP A 1 74 ? -1.134 6.902 1.779 1.00 90.94 74 ASP A C 1
ATOM 561 O O . ASP A 1 74 ? -0.828 5.976 2.532 1.00 90.94 74 ASP A O 1
ATOM 565 N N . THR A 1 75 ? -2.337 6.981 1.200 1.00 90.38 75 THR A N 1
ATOM 566 C CA . THR A 1 75 ? -3.419 6.016 1.443 1.00 90.38 75 THR A CA 1
ATOM 567 C C . THR A 1 75 ? -2.984 4.593 1.108 1.00 90.38 75 THR A C 1
ATOM 569 O O . THR A 1 75 ? -3.273 3.672 1.869 1.00 90.38 75 THR A O 1
ATOM 572 N N . TYR A 1 76 ? -2.244 4.420 0.010 1.00 90.69 76 TYR A N 1
ATOM 573 C CA . TYR A 1 76 ? -1.662 3.135 -0.359 1.00 90.69 76 TYR A CA 1
ATOM 574 C C . TYR A 1 76 ? -0.746 2.587 0.736 1.00 90.69 76 TYR A C 1
ATOM 576 O O . TYR A 1 76 ? -0.874 1.432 1.122 1.00 90.69 76 TYR A O 1
ATOM 584 N N . SER A 1 77 ? 0.157 3.408 1.278 1.00 90.62 77 SER A N 1
ATOM 585 C CA . SER A 1 77 ? 1.076 2.954 2.326 1.00 90.62 77 SER A CA 1
ATOM 586 C C . SER A 1 77 ? 0.386 2.584 3.623 1.00 90.62 77 SER A C 1
ATOM 588 O O . SER A 1 77 ? 0.779 1.602 4.246 1.00 90.62 77 SER A O 1
ATOM 590 N N . LYS A 1 78 ? -0.626 3.352 4.029 1.00 91.94 78 LYS A N 1
ATOM 591 C CA . LYS A 1 78 ? -1.427 3.026 5.211 1.00 91.94 78 LYS A CA 1
ATOM 592 C C . LYS A 1 78 ? -2.185 1.720 5.008 1.00 91.94 78 LYS A C 1
ATOM 594 O O . LYS A 1 78 ? -2.101 0.834 5.847 1.00 91.94 78 LYS A O 1
ATOM 599 N N . GLY A 1 79 ? -2.849 1.576 3.859 1.00 90.44 79 GLY A N 1
ATOM 600 C CA . GLY A 1 79 ? -3.562 0.352 3.507 1.00 90.44 79 GLY A CA 1
ATOM 601 C C . GLY A 1 79 ? -2.636 -0.859 3.442 1.00 90.44 79 GLY A C 1
ATOM 602 O O . GLY A 1 79 ? -2.948 -1.890 4.019 1.00 90.44 79 GLY A O 1
ATOM 603 N N . LYS A 1 80 ? -1.456 -0.713 2.833 1.00 90.94 80 LYS A N 1
ATOM 604 C CA . LYS A 1 80 ? -0.436 -1.761 2.807 1.00 90.94 80 LYS A CA 1
ATOM 605 C C . LYS A 1 80 ? 0.004 -2.163 4.217 1.00 90.94 80 LYS A C 1
ATOM 607 O O . LYS A 1 80 ? 0.023 -3.345 4.507 1.00 90.94 80 LYS A O 1
ATOM 612 N N . LYS A 1 81 ? 0.300 -1.211 5.109 1.00 90.81 81 LYS A N 1
ATOM 613 C CA . LYS A 1 81 ? 0.672 -1.533 6.498 1.00 90.81 81 LYS A CA 1
ATOM 614 C C . LYS A 1 81 ? -0.420 -2.310 7.241 1.00 90.81 81 LYS A C 1
ATOM 616 O O . LYS A 1 81 ? -0.092 -3.203 8.005 1.00 90.81 81 LYS A O 1
ATOM 621 N N . ILE A 1 82 ? -1.695 -2.002 6.996 1.00 89.31 82 ILE A N 1
ATOM 622 C CA . ILE A 1 82 ? -2.824 -2.765 7.554 1.00 89.31 82 ILE A CA 1
ATOM 623 C C . ILE A 1 82 ? -2.884 -4.174 6.947 1.00 89.31 82 ILE A C 1
ATOM 625 O O . ILE A 1 82 ? -3.051 -5.153 7.670 1.00 89.31 82 ILE A O 1
ATOM 629 N N . LEU A 1 83 ? -2.701 -4.303 5.629 1.00 87.81 83 LEU A N 1
ATOM 630 C CA . LEU A 1 83 ? -2.680 -5.601 4.942 1.00 87.81 83 LEU A CA 1
ATOM 631 C C . LEU A 1 83 ? -1.482 -6.474 5.344 1.00 87.81 83 LEU A C 1
ATOM 633 O O . LEU A 1 83 ? -1.625 -7.693 5.389 1.00 87.81 83 LEU A O 1
ATOM 637 N N . ASP A 1 84 ? -0.346 -5.858 5.658 1.00 89.12 84 ASP A N 1
ATOM 638 C CA . ASP A 1 84 ? 0.874 -6.520 6.128 1.00 89.12 84 ASP A CA 1
ATOM 639 C C . ASP A 1 84 ? 0.855 -6.774 7.647 1.00 89.12 84 ASP A C 1
ATOM 641 O O . ASP A 1 84 ? 1.739 -7.457 8.152 1.00 89.12 84 ASP A O 1
ATOM 645 N N . SER A 1 85 ? -0.118 -6.230 8.389 1.00 87.62 85 SER A N 1
ATOM 646 C CA . SER A 1 85 ? -0.214 -6.446 9.835 1.00 87.62 85 SER A CA 1
ATOM 647 C C . SER A 1 85 ? -0.733 -7.847 10.177 1.00 87.62 85 SER A C 1
ATOM 649 O O . SER A 1 85 ? -1.537 -8.426 9.431 1.00 87.62 85 SER A O 1
ATOM 651 N N . ASP A 1 86 ? -0.300 -8.350 11.335 1.00 86.38 86 ASP A N 1
ATOM 652 C CA . ASP A 1 86 ? -0.711 -9.644 11.897 1.00 86.38 86 ASP A CA 1
ATOM 653 C C . ASP A 1 86 ? -2.112 -9.599 12.538 1.00 86.38 86 ASP A C 1
ATOM 655 O O . ASP A 1 86 ? -2.665 -10.630 12.915 1.00 86.38 86 ASP A O 1
ATOM 659 N N . ASN A 1 87 ? -2.710 -8.408 12.665 1.00 87.62 87 ASN A N 1
ATOM 660 C CA . ASN A 1 87 ? -4.040 -8.239 13.239 1.00 87.62 87 ASN A CA 1
ATOM 661 C C . ASN A 1 87 ? -5.119 -8.545 12.184 1.00 87.62 87 ASN A C 1
ATOM 663 O O . ASN A 1 87 ? -5.512 -7.681 11.392 1.00 87.62 87 AS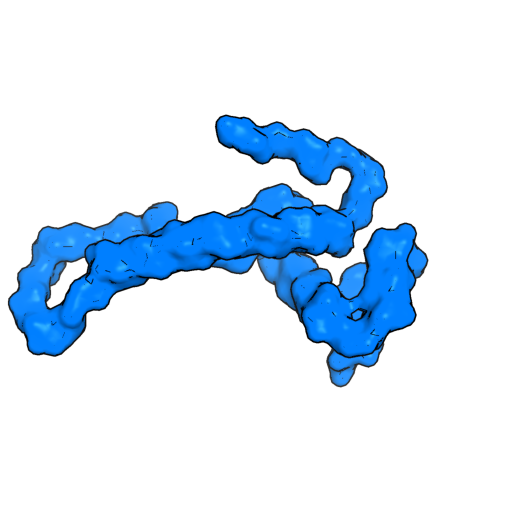N A O 1
ATOM 667 N N . GLU A 1 88 ? -5.574 -9.800 12.157 1.00 87.12 88 GLU A N 1
ATOM 668 C CA . GLU A 1 88 ? -6.597 -10.263 11.215 1.00 87.12 88 GLU A CA 1
ATOM 669 C C . GLU A 1 88 ? -7.959 -9.590 11.425 1.00 87.12 88 GLU A C 1
ATOM 671 O O . GLU A 1 88 ? -8.626 -9.281 10.437 1.00 87.12 88 GLU A O 1
ATOM 676 N N . GLU A 1 89 ? -8.348 -9.305 12.671 1.00 88.50 89 GLU A N 1
ATOM 677 C CA . GLU A 1 89 ? -9.614 -8.627 12.987 1.00 88.50 89 GLU A CA 1
ATOM 678 C C . GLU A 1 89 ? -9.639 -7.232 12.361 1.00 88.50 89 GLU A C 1
ATOM 680 O O . GLU A 1 89 ? -10.507 -6.917 11.547 1.00 88.50 89 GLU A O 1
ATOM 685 N N . LEU A 1 90 ? -8.602 -6.436 12.627 1.00 87.62 90 LEU A N 1
ATOM 686 C CA . LEU A 1 90 ? -8.461 -5.093 12.073 1.00 87.62 90 LEU A CA 1
ATOM 687 C C . LEU A 1 90 ? -8.418 -5.107 10.540 1.00 87.62 90 LEU A C 1
ATOM 689 O O . LEU A 1 90 ? -8.992 -4.244 9.870 1.00 87.62 90 LEU A O 1
ATOM 693 N N . LYS A 1 91 ? -7.730 -6.098 9.962 1.00 88.44 91 LYS A N 1
ATOM 694 C CA . LYS A 1 91 ? -7.661 -6.284 8.511 1.00 88.44 91 LYS A CA 1
ATOM 695 C C . LYS A 1 91 ? -9.049 -6.541 7.932 1.00 88.44 91 LYS A C 1
ATOM 697 O O . LYS A 1 91 ? -9.390 -5.927 6.920 1.00 88.44 91 LYS A O 1
ATOM 702 N N . GLN A 1 92 ? -9.848 -7.399 8.563 1.00 87.69 92 GLN A N 1
ATOM 703 C CA . GLN A 1 92 ? -11.207 -7.695 8.116 1.00 87.69 92 GLN A CA 1
ATOM 704 C C . GLN A 1 92 ? -12.154 -6.504 8.279 1.00 87.69 92 GLN A C 1
ATOM 706 O O . GLN A 1 92 ? -12.844 -6.182 7.316 1.00 87.69 92 GLN A O 1
ATOM 711 N N . GLU A 1 93 ? -12.131 -5.794 9.409 1.00 88.75 93 GLU A N 1
ATOM 712 C CA . GLU A 1 93 ? -12.961 -4.598 9.646 1.00 88.75 93 GLU A CA 1
ATOM 713 C C . GLU A 1 93 ? -12.686 -3.479 8.627 1.00 88.75 93 GLU A C 1
ATOM 715 O O . GLU A 1 93 ? -13.590 -2.790 8.144 1.00 88.75 93 GLU A O 1
ATOM 720 N N . VAL A 1 94 ? -11.416 -3.280 8.263 1.00 88.12 94 VAL A N 1
ATOM 721 C CA . VAL A 1 94 ? -11.054 -2.291 7.242 1.00 88.12 94 VAL A CA 1
ATOM 722 C C . VAL A 1 94 ? -11.463 -2.786 5.849 1.00 88.12 94 VAL A C 1
ATOM 724 O O . VAL A 1 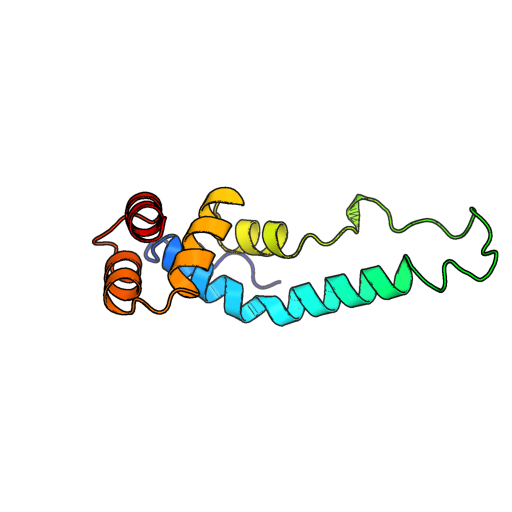94 ? -11.939 -1.992 5.033 1.00 88.12 94 VAL A O 1
ATOM 727 N N . LEU A 1 95 ? -11.324 -4.090 5.561 1.00 86.00 95 LEU A N 1
ATOM 728 C CA . LEU A 1 95 ? -11.738 -4.711 4.293 1.00 86.00 95 LEU A CA 1
ATOM 729 C C . LEU A 1 95 ? -13.256 -4.710 4.084 1.00 86.00 95 LEU A C 1
ATOM 731 O O . LEU A 1 95 ? -13.686 -4.492 2.946 1.00 86.00 95 LEU A O 1
ATOM 735 N N . SER A 1 96 ? -14.044 -4.932 5.140 1.00 85.06 96 SER A N 1
ATOM 736 C CA . SER A 1 96 ? -15.511 -4.873 5.122 1.00 85.06 96 SER A CA 1
ATOM 737 C C . SER A 1 96 ? -16.025 -3.441 4.966 1.00 85.06 96 SER A C 1
ATOM 739 O O . SER A 1 96 ? -17.131 -3.230 4.471 1.00 85.06 96 SER A O 1
ATOM 741 N N . GLY A 1 97 ? -15.191 -2.451 5.292 1.00 82.69 97 GLY A N 1
ATOM 742 C CA . GLY A 1 97 ? -15.537 -1.035 5.234 1.00 82.69 97 GLY A CA 1
ATOM 743 C C . GLY A 1 97 ? -16.178 -0.514 6.520 1.00 82.69 97 GLY A C 1
ATOM 744 O O . GLY A 1 97 ? -16.617 0.634 6.535 1.00 82.69 97 GLY A O 1
ATOM 745 N N . GLU A 1 98 ? -16.198 -1.318 7.586 1.00 85.19 98 GLU A N 1
ATOM 746 C CA . GLU A 1 98 ? -16.623 -0.896 8.925 1.00 85.19 98 GLU A CA 1
ATOM 747 C C . GLU A 1 98 ? -15.669 0.151 9.505 1.00 85.19 98 GLU A C 1
ATOM 749 O O . GLU A 1 98 ? -16.106 1.161 10.060 1.00 85.19 98 GLU A O 1
ATOM 754 N N . LYS A 1 99 ? -14.356 -0.037 9.304 1.00 86.50 99 LYS A N 1
ATOM 755 C CA . LYS A 1 99 ? -13.328 0.937 9.687 1.00 86.50 99 LYS A CA 1
ATOM 756 C C . LYS A 1 99 ? -12.666 1.581 8.474 1.00 86.50 99 LYS A C 1
ATOM 758 O O . LYS A 1 99 ? -12.341 0.953 7.468 1.00 86.50 99 LYS A O 1
ATOM 763 N N . SER A 1 100 ? -12.398 2.883 8.584 1.00 87.31 100 SER A N 1
ATOM 764 C CA . SER A 1 100 ? -11.619 3.602 7.571 1.00 87.31 100 SER A CA 1
ATOM 765 C C . SER A 1 100 ? -10.134 3.222 7.635 1.00 87.31 100 SER A C 1
ATOM 767 O O . SER A 1 100 ? -9.602 2.939 8.706 1.00 87.31 100 SER A O 1
ATOM 769 N N . ILE A 1 101 ? -9.423 3.321 6.505 1.00 86.88 101 ILE A N 1
ATOM 770 C CA . ILE A 1 101 ? -7.965 3.080 6.436 1.00 86.88 101 ILE A CA 1
ATOM 771 C C . ILE A 1 101 ? -7.201 3.959 7.438 1.00 86.88 101 ILE A C 1
ATOM 773 O O . ILE A 1 101 ? -6.227 3.517 8.034 1.00 86.88 101 ILE A O 1
ATOM 777 N N . ASN A 1 102 ? -7.630 5.207 7.643 1.00 89.50 102 ASN A N 1
ATOM 778 C CA . ASN A 1 102 ? -6.977 6.091 8.608 1.00 89.50 102 ASN A CA 1
ATOM 779 C C . ASN A 1 102 ? -7.217 5.648 10.058 1.00 89.50 102 ASN A C 1
ATOM 781 O O . ASN A 1 102 ? -6.305 5.788 10.866 1.00 89.50 102 ASN A O 1
ATOM 785 N N . ALA A 1 103 ? -8.413 5.148 10.387 1.00 88.88 103 ALA A N 1
ATOM 786 C CA . ALA A 1 103 ? -8.709 4.617 11.717 1.00 88.88 103 ALA A CA 1
ATOM 787 C C . ALA A 1 103 ? -7.889 3.349 11.984 1.00 88.88 10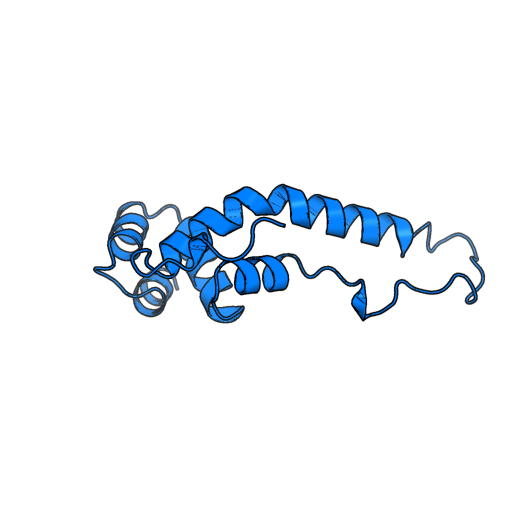3 ALA A C 1
ATOM 789 O O . ALA A 1 103 ? -7.141 3.314 12.954 1.00 88.88 103 ALA A O 1
ATOM 790 N N . GLY A 1 104 ? -7.913 2.385 11.055 1.00 87.12 104 GLY A N 1
ATOM 791 C CA . GLY A 1 104 ? -7.108 1.169 11.183 1.00 87.12 104 GLY A CA 1
ATOM 792 C C . GLY A 1 104 ? -5.607 1.454 11.271 1.00 87.12 104 GLY A C 1
ATOM 793 O O . GLY A 1 104 ? -4.897 0.853 12.065 1.00 87.12 104 GLY A O 1
ATOM 794 N N . TYR A 1 105 ? -5.109 2.447 10.530 1.00 88.62 105 TYR A N 1
ATOM 795 C CA . TYR A 1 105 ? -3.703 2.842 10.619 1.00 88.62 105 TYR A CA 1
ATOM 796 C C . TYR A 1 105 ? -3.312 3.403 11.997 1.00 88.62 105 TYR A C 1
ATOM 798 O O . TYR A 1 105 ? -2.189 3.179 12.444 1.00 88.62 105 TYR A O 1
ATOM 806 N N . LYS A 1 106 ? -4.222 4.124 12.665 1.00 89.50 106 LYS A N 1
ATOM 807 C CA . LYS A 1 106 ? -3.995 4.652 14.018 1.00 89.50 106 LYS A CA 1
ATOM 808 C C . LYS A 1 106 ? -3.990 3.562 15.085 1.00 89.50 106 LYS A C 1
ATOM 810 O O . LYS A 1 106 ? -3.318 3.738 16.080 1.00 89.50 106 LYS A O 1
ATOM 815 N N . GLU A 1 107 ? -4.721 2.469 14.894 1.00 85.69 107 GLU A N 1
ATOM 816 C CA . GLU A 1 107 ? -4.717 1.344 15.842 1.00 85.69 107 GLU A CA 1
ATOM 817 C C . GLU A 1 107 ? -3.438 0.494 15.738 1.00 85.69 107 GLU A C 1
ATOM 819 O O . GLU A 1 107 ? -3.084 -0.207 16.679 1.00 85.69 107 GLU A O 1
ATOM 824 N N . LEU A 1 108 ? -2.721 0.584 14.612 1.00 83.19 108 LEU A N 1
ATOM 825 C CA . LEU A 1 108 ? -1.421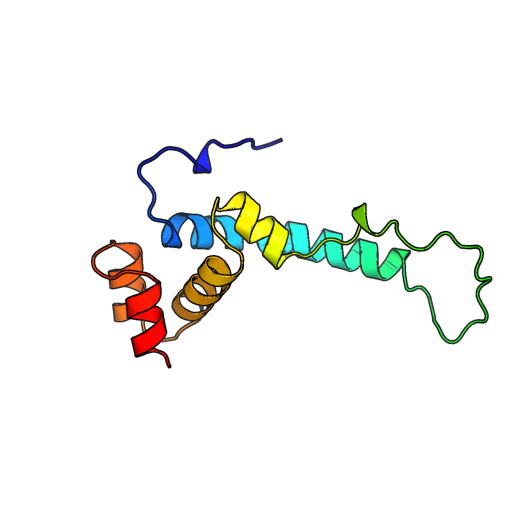 -0.067 14.407 1.00 83.19 108 LEU A CA 1
ATOM 826 C C . LEU A 1 108 ? -0.216 0.796 14.806 1.00 83.19 108 LEU A C 1
ATOM 828 O O . LEU A 1 108 ? 0.906 0.291 14.770 1.00 83.19 108 LEU A O 1
ATOM 832 N N . THR A 1 109 ? -0.417 2.089 15.079 1.00 77.19 109 THR A N 1
ATOM 833 C CA . THR A 1 109 ? 0.657 3.049 15.395 1.00 77.19 109 THR A CA 1
ATOM 834 C C . THR A 1 109 ? 0.573 3.461 16.851 1.00 77.19 109 THR A C 1
ATOM 836 O O . THR A 1 109 ? 1.617 3.380 17.530 1.00 77.19 109 THR A O 1
#

Sequence (109 aa):
MLDIQLGRRNLSPIQRIAVAEKYRPIYEKQAKENMSLGGGDKKSGSQNSSTPINPENKVDVRAKLAKTAGVSTDTYSKGKKILDSDNEELKQEVLSGEKSINAGYKELT

Radius of gyration: 17.79 Å; chains: 1; bounding box: 53×21×38 Å

Secondary structure (DSSP, 8-state):
---SGGGSSSS-HHHHHHHHHTTHHHHHHHHHHHHHHH-S-TTS---TTS----GGG---HHHHHHHHHTS-HHHHHHHHHHHTSS-HHHHHHHHHTSS-HHHHHHH--

pLDDT: mean 76.26, std 15.09, range [47.25, 91.94]

Foldseek 3Di:
DPPDPLVPDPFDLLSLLVVLVVCLVVLVVLQVVLCCQQPDDPPPPDDPPSPHDDPVSNRPSLCVSCVSSVHDSVLSVLSVCLVVDPPPVLNVCCRVVVDPSVRSSVVVD